Protein AF-A0A953YD22-F1 (afdb_monomer)

pLDDT: mean 95.74, std 4.56, range [67.12, 98.38]

Solvent-accessible surface area (backbone atoms only — not comparable to full-atom values): 5020 Å² total; per-residue (Å²): 142,82,88,83,73,88,87,81,82,91,82,81,82,89,63,96,65,92,79,87,87,58,94,88,61,87,85,79,81,92,80,92,74,92,81,85,86,83,80,91,75,93,68,97,73,79,86,88,53,97,65,62,92,63,56,96,62,68,86,62,131

Foldseek 3Di:
DPDDDDDDDDDDDPDPDDDDDDPPDDDDDDDDDDDDDDDDDDDPDDDDDPCRPDDDCSVPD

Structure (mmCIF, N/CA/C/O backbone):
data_AF-A0A953YD22-F1
#
_entry.id   AF-A0A953YD22-F1
#
loop_
_atom_site.group_PDB
_atom_site.id
_atom_site.type_symbol
_atom_site.label_atom_id
_atom_site.label_alt_id
_atom_site.label_comp_id
_atom_site.label_asym_id
_atom_site.label_entity_id
_atom_site.label_seq_id
_atom_site.pdbx_PDB_ins_code
_atom_site.Cartn_x
_atom_site.Cartn_y
_atom_site.Cartn_z
_atom_site.occupancy
_atom_site.B_iso_or_equiv
_atom_site.auth_seq_id
_atom_site.auth_comp_id
_atom_site.auth_asym_id
_atom_site.auth_atom_id
_atom_site.pdbx_PDB_model_num
ATOM 1 N N . ALA A 1 1 ? -4.570 -11.052 -9.454 1.00 81.25 1 ALA A N 1
ATOM 2 C CA . ALA A 1 1 ? -5.345 -10.860 -8.222 1.00 81.25 1 ALA A CA 1
ATOM 3 C C . ALA A 1 1 ? -6.176 -12.112 -7.988 1.00 81.25 1 ALA A C 1
ATOM 5 O O . ALA A 1 1 ? -7.110 -12.388 -8.733 1.00 81.25 1 ALA A O 1
ATOM 6 N N . ASP A 1 2 ? -5.774 -12.913 -7.018 1.00 91.88 2 ASP A N 1
ATOM 7 C CA . ASP A 1 2 ? -6.285 -14.257 -6.721 1.00 91.88 2 ASP A CA 1
ATOM 8 C C . ASP A 1 2 ? -6.784 -14.397 -5.276 1.00 91.88 2 ASP A C 1
ATOM 10 O O . ASP A 1 2 ? -7.545 -15.314 -4.989 1.00 91.88 2 ASP A O 1
ATOM 14 N N . TYR A 1 3 ? -6.472 -13.443 -4.397 1.00 96.06 3 TYR A N 1
ATOM 15 C CA . TYR A 1 3 ? -7.013 -13.405 -3.041 1.00 96.06 3 TYR A CA 1
ATOM 16 C C . TYR A 1 3 ? -8.548 -13.289 -3.020 1.00 96.06 3 TYR A C 1
ATOM 18 O O . TYR A 1 3 ? -9.146 -12.562 -3.823 1.00 96.06 3 TYR A O 1
ATOM 26 N N . ARG A 1 4 ? -9.185 -14.032 -2.107 1.00 96.12 4 ARG A N 1
ATOM 27 C CA . ARG A 1 4 ? -10.648 -14.090 -1.907 1.00 96.12 4 ARG A CA 1
ATOM 28 C C . ARG A 1 4 ? -11.071 -14.069 -0.433 1.00 96.12 4 ARG A C 1
ATOM 30 O O . ARG A 1 4 ? -12.256 -14.202 -0.153 1.00 96.12 4 ARG A O 1
ATOM 37 N N . GLY A 1 5 ? -10.120 -13.949 0.492 1.00 97.81 5 GLY A N 1
ATOM 38 C CA . GLY A 1 5 ? -10.410 -13.876 1.922 1.00 97.81 5 GLY A CA 1
ATOM 39 C C . GLY A 1 5 ? -10.880 -12.488 2.358 1.00 97.81 5 GLY A C 1
ATOM 40 O O . GLY A 1 5 ? -11.106 -11.596 1.539 1.00 97.81 5 GLY A O 1
ATOM 41 N N . GLU A 1 6 ? -10.982 -12.302 3.672 1.00 97.56 6 GLU A N 1
ATOM 42 C CA . GLU A 1 6 ? -11.294 -11.005 4.272 1.00 97.56 6 GLU A CA 1
ATOM 43 C C . GLU A 1 6 ? -10.210 -9.966 3.949 1.00 97.56 6 GLU A C 1
ATOM 45 O O . GLU A 1 6 ? -9.012 -10.257 3.992 1.00 97.56 6 GLU A O 1
ATOM 50 N N . ILE A 1 7 ? -10.632 -8.746 3.618 1.00 96.81 7 ILE A N 1
ATOM 51 C CA . ILE A 1 7 ? -9.734 -7.619 3.359 1.00 96.81 7 ILE A CA 1
ATOM 52 C C . ILE A 1 7 ? -9.604 -6.805 4.64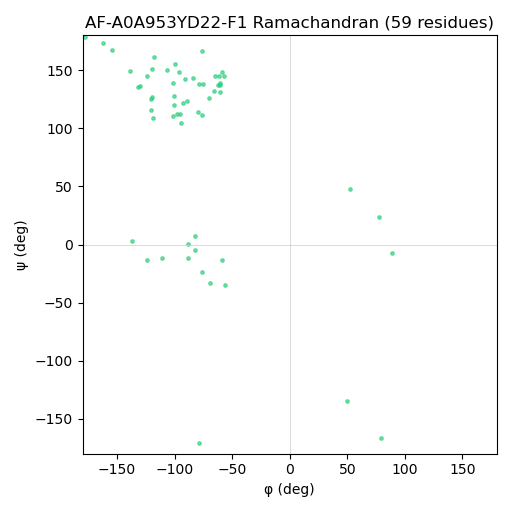6 1.00 96.81 7 ILE A C 1
ATOM 54 O O . ILE A 1 7 ? -10.560 -6.163 5.075 1.00 96.81 7 ILE A O 1
ATOM 58 N N . GLY A 1 8 ? -8.411 -6.809 5.238 1.00 97.06 8 GLY A N 1
ATOM 59 C CA . GLY A 1 8 ? -8.065 -5.944 6.365 1.00 97.06 8 GLY A CA 1
ATOM 60 C C . GLY A 1 8 ? -7.339 -4.675 5.913 1.00 97.06 8 GLY A C 1
ATOM 61 O O . GLY A 1 8 ? -6.581 -4.696 4.944 1.00 97.06 8 GLY A O 1
ATOM 62 N N . ALA A 1 9 ? -7.535 -3.575 6.641 1.00 97.56 9 ALA A N 1
ATOM 63 C CA . ALA A 1 9 ? -6.721 -2.369 6.515 1.00 97.56 9 ALA A CA 1
ATOM 64 C C . ALA A 1 9 ? -5.686 -2.336 7.648 1.00 97.56 9 ALA A C 1
ATOM 66 O O . ALA A 1 9 ? -6.054 -2.333 8.822 1.00 97.56 9 ALA A O 1
ATOM 67 N N . ILE A 1 10 ? -4.396 -2.311 7.305 1.00 97.88 10 ILE A N 1
ATOM 68 C CA . ILE A 1 10 ? -3.324 -2.132 8.291 1.00 97.88 10 ILE A CA 1
ATOM 69 C C . ILE A 1 10 ? -3.244 -0.642 8.615 1.00 97.88 10 ILE A C 1
ATOM 71 O O . ILE A 1 10 ? -2.923 0.170 7.748 1.00 97.88 10 ILE A O 1
ATOM 75 N N . LEU A 1 11 ? -3.561 -0.291 9.857 1.00 97.94 11 LEU A N 1
ATOM 76 C CA . LEU A 1 11 ? -3.523 1.084 10.336 1.00 97.94 11 LEU A CA 1
ATOM 77 C C . LEU A 1 11 ? -2.254 1.323 11.148 1.00 97.94 11 LEU A C 1
ATOM 79 O O . LEU A 1 11 ? -1.867 0.500 11.976 1.00 97.94 11 LEU A O 1
ATOM 83 N N . ILE A 1 12 ? -1.650 2.489 10.943 1.00 98.12 12 ILE A N 1
ATOM 84 C CA . ILE A 1 12 ? -0.592 3.019 11.795 1.00 98.12 12 ILE A CA 1
ATOM 85 C C . ILE A 1 12 ? -1.044 4.364 12.354 1.00 98.12 12 ILE A C 1
ATOM 87 O O . ILE A 1 12 ? -1.426 5.267 11.611 1.00 98.12 12 ILE A O 1
ATOM 91 N N . ASN A 1 13 ? -1.020 4.490 13.678 1.00 98.12 13 ASN A N 1
ATOM 92 C CA . ASN A 1 13 ? -1.228 5.764 14.348 1.00 98.12 13 ASN A CA 1
ATOM 93 C C . ASN A 1 13 ? 0.142 6.393 14.625 1.00 98.12 13 ASN A C 1
ATOM 95 O O . ASN A 1 13 ? 0.857 5.946 15.516 1.00 98.12 13 ASN A O 1
ATOM 99 N N . HIS A 1 14 ? 0.507 7.412 13.846 1.00 98.38 14 HIS A N 1
ATOM 100 C CA . HIS A 1 14 ? 1.727 8.198 14.066 1.00 98.38 14 HIS A CA 1
ATOM 101 C C . HIS A 1 14 ? 1.555 9.306 15.121 1.00 98.38 14 HIS A C 1
ATOM 103 O O . HIS A 1 14 ? 2.515 10.007 15.435 1.00 98.38 14 HIS A O 1
ATOM 109 N N . GLY A 1 15 ? 0.340 9.501 15.640 1.00 97.62 15 GLY A N 1
ATOM 110 C CA . GLY A 1 15 ? 0.059 10.448 16.709 1.00 97.62 15 GLY A CA 1
ATOM 111 C C . GLY A 1 15 ? 0.516 9.941 18.077 1.00 97.62 15 GLY A C 1
ATOM 112 O O . GLY A 1 15 ? 0.793 8.763 18.277 1.00 97.62 15 GLY A O 1
ATOM 113 N N . VAL A 1 16 ? 0.557 10.855 19.045 1.00 97.62 16 VAL A N 1
ATOM 114 C CA . VAL A 1 16 ? 0.942 10.548 20.436 1.00 97.62 16 VAL A CA 1
ATOM 115 C C . VAL A 1 16 ? -0.236 10.120 21.318 1.00 97.62 16 VAL A C 1
ATOM 117 O O . VAL A 1 16 ? -0.031 9.646 22.431 1.00 97.62 16 VAL A O 1
ATOM 120 N N . ALA A 1 17 ? -1.468 10.298 20.839 1.00 98.25 17 ALA A N 1
ATOM 121 C CA . ALA A 1 17 ? -2.687 9.946 21.557 1.00 98.25 17 ALA A CA 1
ATOM 122 C C . ALA A 1 17 ? -3.336 8.683 20.959 1.00 98.25 17 ALA A C 1
ATOM 124 O O . ALA A 1 17 ? -3.221 8.458 19.749 1.00 98.25 17 ALA A O 1
ATOM 125 N N . PRO A 1 18 ? -4.052 7.875 21.766 1.00 98.00 18 PRO A N 1
ATOM 126 C CA . PRO A 1 18 ? -4.839 6.758 21.257 1.00 98.00 18 PRO A CA 1
ATOM 127 C C . PRO A 1 18 ? -5.875 7.206 20.219 1.00 98.00 18 PRO A C 1
ATOM 129 O O . PRO A 1 18 ? -6.478 8.271 20.349 1.00 98.00 18 PRO A O 1
ATOM 132 N N . PHE A 1 19 ? -6.112 6.358 19.218 1.00 98.06 19 PHE A N 1
ATOM 133 C CA . PHE A 1 19 ? -7.172 6.541 18.230 1.00 98.06 19 PHE A CA 1
ATOM 134 C C . PHE A 1 19 ? -8.123 5.346 18.281 1.00 98.06 19 PHE A C 1
ATOM 136 O O . PHE A 1 19 ? -7.722 4.215 18.000 1.00 98.06 19 PHE A O 1
ATOM 143 N N . THR A 1 20 ? -9.376 5.596 18.655 1.00 97.94 20 THR A N 1
ATOM 144 C CA . THR A 1 20 ? -10.411 4.562 18.744 1.00 97.94 20 THR A CA 1
ATOM 145 C C . THR A 1 20 ? -11.124 4.428 17.404 1.00 97.94 20 THR A C 1
ATOM 147 O O . THR A 1 20 ? -11.696 5.391 16.900 1.00 97.94 20 THR A O 1
ATOM 150 N N . VAL A 1 21 ? -11.121 3.220 16.837 1.00 97.75 21 VAL A N 1
ATOM 151 C CA . VAL A 1 21 ? -11.917 2.883 15.651 1.00 97.75 21 VAL A CA 1
ATOM 152 C C . VAL A 1 21 ? -13.253 2.305 16.096 1.00 97.75 21 VAL A C 1
ATOM 154 O O . VAL A 1 21 ? -13.301 1.280 16.774 1.00 97.75 21 VAL A O 1
ATOM 157 N N . GLU A 1 22 ? -14.338 2.938 15.669 1.00 98.12 22 GLU A N 1
ATOM 158 C CA . GLU A 1 22 ? -15.697 2.461 15.909 1.00 98.12 22 GLU A CA 1
ATOM 159 C C . GLU A 1 22 ? -16.261 1.740 14.680 1.00 98.12 22 GLU A C 1
ATOM 161 O O . GLU A 1 22 ? -15.849 1.971 13.538 1.00 98.12 22 GLU A O 1
ATOM 166 N N . ARG A 1 23 ? -17.232 0.848 14.898 1.00 97.88 23 ARG A N 1
ATOM 167 C CA . ARG A 1 23 ? -17.905 0.152 13.793 1.00 97.88 23 ARG A CA 1
ATOM 168 C C . ARG A 1 23 ? -18.589 1.165 12.870 1.00 97.88 23 ARG A C 1
ATOM 170 O O . ARG A 1 23 ? -19.334 2.019 13.329 1.00 97.88 23 ARG A O 1
ATOM 177 N N . GLY A 1 24 ? -18.359 1.029 11.564 1.00 97.56 24 GLY A N 1
ATOM 178 C CA . GLY A 1 24 ? -18.898 1.936 10.543 1.00 97.56 24 GLY A CA 1
ATOM 179 C C . GLY A 1 24 ? -18.012 3.149 10.240 1.00 97.56 24 GLY A C 1
ATOM 180 O O . GLY A 1 24 ? -18.276 3.861 9.270 1.00 97.56 24 GLY A O 1
ATOM 181 N N . LEU A 1 25 ? -16.934 3.366 11.002 1.00 98.38 25 LEU A N 1
ATOM 182 C CA . LEU A 1 25 ? -15.961 4.408 10.695 1.00 98.38 25 LEU A CA 1
ATOM 183 C C . LEU A 1 25 ? -15.229 4.089 9.384 1.00 98.38 25 LEU A C 1
ATOM 185 O O . LEU A 1 25 ? -14.725 2.985 9.175 1.00 98.38 25 LEU A O 1
ATOM 189 N N . ARG A 1 26 ? -15.137 5.080 8.495 1.00 98.25 26 ARG A N 1
ATOM 190 C CA . ARG A 1 26 ? -14.332 4.977 7.271 1.00 98.25 26 ARG A CA 1
ATOM 191 C C . ARG A 1 26 ? -12.856 5.139 7.639 1.00 98.25 26 ARG A C 1
ATOM 193 O O . ARG A 1 26 ? -12.453 6.230 8.024 1.00 98.25 26 ARG A O 1
ATOM 200 N N . ILE A 1 27 ? -12.075 4.065 7.520 1.00 97.88 27 ILE A N 1
ATOM 201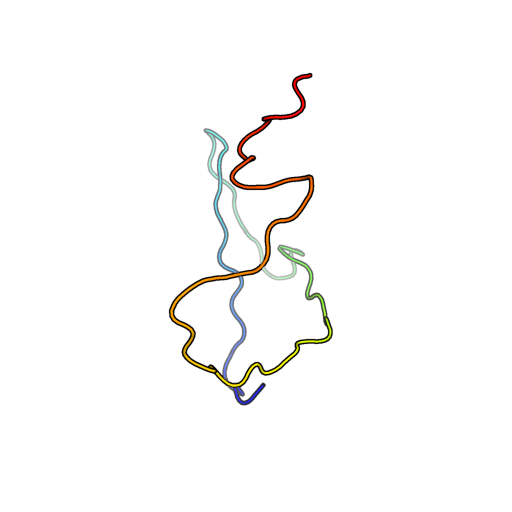 C CA . ILE A 1 27 ? -10.667 4.013 7.970 1.00 97.88 27 ILE A CA 1
ATOM 202 C C . ILE A 1 27 ? -9.632 3.920 6.837 1.00 97.88 27 ILE A C 1
ATOM 204 O O . ILE A 1 27 ? -8.443 4.080 7.088 1.00 97.88 27 ILE A O 1
ATOM 208 N N . ALA A 1 28 ? -10.058 3.651 5.601 1.00 98.06 28 ALA A N 1
ATOM 209 C CA . ALA A 1 28 ? -9.195 3.547 4.424 1.00 98.06 28 ALA A CA 1
ATOM 210 C C . ALA A 1 28 ? -10.022 3.671 3.131 1.00 98.06 28 ALA A C 1
ATOM 212 O O . ALA A 1 28 ? -11.254 3.667 3.172 1.00 98.06 28 ALA A O 1
ATOM 213 N N . GLN A 1 29 ? -9.345 3.731 1.982 1.00 98.31 29 GLN A N 1
ATOM 214 C CA . GLN A 1 29 ? -9.961 3.692 0.655 1.00 98.31 29 GLN A CA 1
ATOM 215 C C . GLN A 1 29 ? -9.232 2.683 -0.240 1.00 98.31 29 GLN A C 1
ATOM 217 O O . GLN A 1 29 ? -8.005 2.658 -0.289 1.00 98.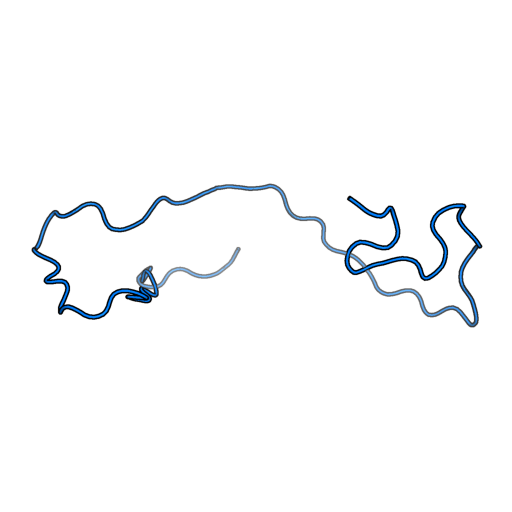31 29 GLN A O 1
ATOM 222 N N . LEU A 1 30 ? -9.993 1.862 -0.967 1.00 97.50 30 LEU A N 1
ATOM 223 C CA . LEU A 1 30 ? -9.451 0.931 -1.955 1.00 97.50 30 LEU A CA 1
ATOM 224 C C . LEU A 1 30 ? -9.119 1.667 -3.263 1.00 97.50 30 LEU A C 1
ATOM 226 O O . LEU A 1 30 ? -9.915 2.475 -3.742 1.00 97.50 30 LEU A O 1
ATOM 230 N N . VAL A 1 31 ? -7.980 1.335 -3.872 1.00 97.50 31 VAL A N 1
ATOM 231 C CA . VAL A 1 31 ? -7.588 1.809 -5.206 1.00 97.50 31 VAL A CA 1
ATOM 232 C C . VAL A 1 31 ? -7.418 0.609 -6.132 1.00 97.50 31 VAL A C 1
ATOM 234 O O . VAL A 1 31 ? -6.680 -0.324 -5.820 1.00 97.50 31 VAL A O 1
ATOM 237 N N . LEU A 1 32 ? -8.095 0.637 -7.281 1.00 96.69 32 LEU A N 1
ATOM 238 C CA . LEU A 1 32 ? -7.924 -0.343 -8.352 1.00 96.69 32 LEU A CA 1
ATOM 239 C C . LEU A 1 32 ? -6.974 0.244 -9.400 1.00 96.69 32 LEU A C 1
AT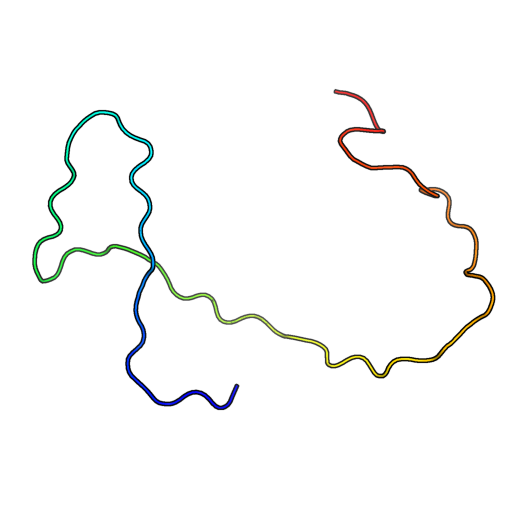OM 241 O O . LEU A 1 32 ? -7.328 1.208 -10.075 1.00 96.69 32 LEU A O 1
ATOM 245 N N . ALA A 1 33 ? -5.775 -0.323 -9.526 1.00 96.88 33 AL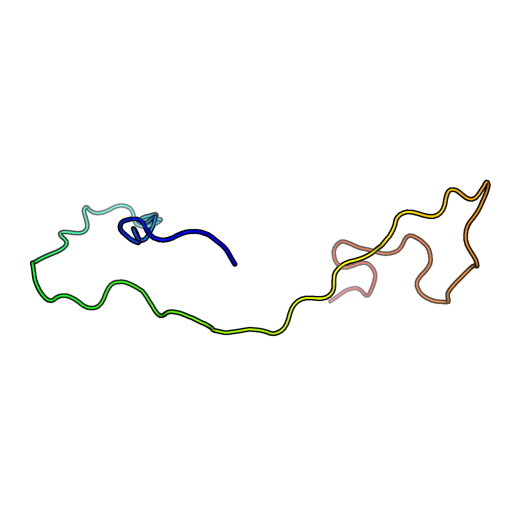A A N 1
ATOM 246 C CA . ALA A 1 33 ? -4.747 0.152 -10.450 1.00 96.88 33 ALA A CA 1
ATOM 247 C C . ALA A 1 33 ? -4.289 -0.967 -11.405 1.00 96.88 33 ALA A C 1
ATOM 249 O O . ALA A 1 33 ? -4.229 -2.132 -10.994 1.00 96.88 33 ALA A O 1
ATOM 250 N N . PRO A 1 34 ? -3.959 -0.647 -12.671 1.00 96.81 34 PRO A N 1
ATOM 251 C CA . PRO A 1 34 ? -3.372 -1.613 -13.591 1.00 96.81 34 PRO A CA 1
ATOM 252 C C . PRO A 1 34 ? -1.984 -2.045 -13.106 1.00 96.81 34 PRO A C 1
ATOM 254 O O . PRO A 1 34 ?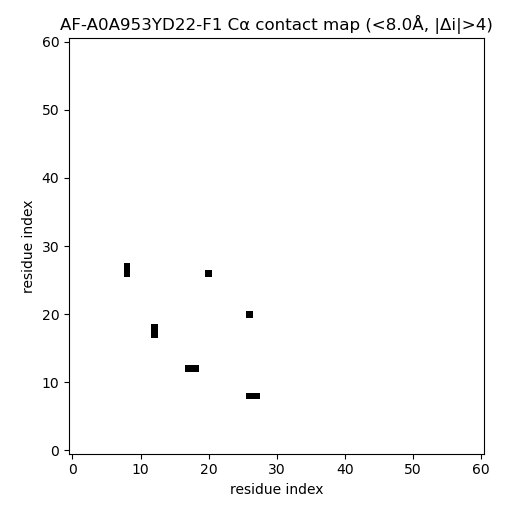 -1.225 -1.248 -12.558 1.00 96.81 34 PRO A O 1
ATOM 257 N N . VAL A 1 35 ? -1.640 -3.310 -13.344 1.00 96.19 35 VAL A N 1
ATOM 258 C CA . VAL A 1 35 ? -0.320 -3.867 -13.024 1.00 96.19 35 VAL A CA 1
ATOM 259 C C . VAL A 1 35 ? 0.249 -4.593 -14.238 1.00 96.19 35 VAL A C 1
ATOM 261 O O . VAL A 1 35 ? -0.463 -5.341 -14.910 1.00 96.19 35 VAL A O 1
ATOM 264 N N . ALA A 1 36 ? 1.536 -4.387 -14.511 1.00 96.56 36 ALA A N 1
ATOM 265 C CA . ALA A 1 36 ? 2.267 -5.137 -15.526 1.00 96.56 36 ALA A CA 1
ATOM 266 C C . ALA A 1 36 ? 2.918 -6.378 -14.901 1.00 96.56 36 ALA A C 1
ATOM 268 O O . ALA A 1 36 ? 3.416 -6.332 -13.777 1.00 96.56 36 ALA A O 1
ATOM 269 N N . ARG A 1 37 ? 2.935 -7.491 -15.640 1.00 95.19 37 ARG A N 1
ATOM 270 C CA . ARG A 1 37 ? 3.719 -8.680 -15.284 1.00 95.19 37 ARG A CA 1
ATOM 271 C C . ARG A 1 37 ? 4.977 -8.692 -16.138 1.00 95.19 37 ARG A C 1
ATOM 273 O O . ARG A 1 37 ? 4.886 -8.882 -17.346 1.00 95.19 37 ARG A O 1
ATOM 280 N N . ALA A 1 38 ? 6.124 -8.461 -15.512 1.00 95.56 38 ALA A N 1
ATOM 281 C CA . ALA A 1 38 ? 7.410 -8.538 -16.188 1.00 95.56 38 ALA A CA 1
ATOM 282 C C . ALA A 1 38 ? 7.913 -9.987 -16.225 1.00 95.56 38 ALA A C 1
ATOM 284 O O . ALA A 1 38 ? 7.747 -10.731 -15.258 1.00 95.56 38 ALA A O 1
ATOM 285 N N . ASN A 1 39 ? 8.562 -10.355 -17.327 1.00 97.19 39 ASN A N 1
ATOM 286 C CA . ASN A 1 39 ? 9.395 -11.548 -17.403 1.00 97.19 39 ASN A CA 1
ATOM 287 C C . ASN A 1 39 ? 10.848 -11.107 -17.260 1.00 97.19 39 ASN A C 1
ATOM 289 O O . ASN A 1 39 ? 11.293 -10.211 -17.976 1.00 97.19 39 ASN A O 1
ATOM 293 N N . TRP A 1 40 ? 11.577 -11.722 -16.336 1.00 96.50 40 TRP A N 1
ATOM 294 C CA . TRP A 1 40 ? 12.981 -11.396 -16.126 1.00 96.50 40 TRP A CA 1
ATOM 295 C C . TRP A 1 40 ? 13.824 -11.883 -17.306 1.00 96.50 40 TRP A C 1
ATOM 297 O O . TRP A 1 40 ? 13.786 -13.063 -17.651 1.00 96.50 40 TRP A O 1
ATOM 307 N N . GLN A 1 41 ? 14.604 -10.977 -17.891 1.00 96.94 41 GLN A N 1
ATOM 308 C CA . GLN A 1 41 ? 15.605 -11.285 -18.907 1.00 96.94 41 GLN A CA 1
ATOM 309 C C . GLN A 1 41 ? 16.980 -10.881 -18.362 1.00 96.94 41 GLN A C 1
ATOM 311 O O . GLN A 1 41 ? 17.238 -9.687 -18.214 1.00 96.94 41 GLN A O 1
ATOM 316 N N . PRO A 1 42 ? 17.852 -11.844 -18.019 1.00 96.56 42 PRO A N 1
ATOM 317 C CA . PRO A 1 42 ? 19.196 -11.535 -17.551 1.00 96.56 42 PRO A CA 1
ATOM 318 C C . PRO A 1 42 ? 20.000 -10.776 -18.611 1.00 96.56 42 PRO A C 1
ATOM 320 O O . PRO A 1 42 ? 19.982 -11.141 -19.787 1.00 96.56 42 PRO A O 1
ATOM 323 N N . ALA A 1 43 ? 20.737 -9.758 -18.176 1.00 96.50 43 ALA A N 1
ATOM 324 C CA . ALA A 1 43 ? 21.673 -8.992 -18.989 1.00 96.50 43 ALA A CA 1
ATOM 325 C C . ALA A 1 43 ? 22.938 -8.715 -18.168 1.00 96.50 43 ALA A C 1
ATOM 327 O O . ALA A 1 43 ? 22.876 -8.615 -16.942 1.00 96.50 43 ALA A O 1
ATOM 328 N N . SER A 1 44 ? 24.089 -8.621 -18.834 1.00 97.25 44 SER A N 1
ATOM 329 C CA . SER A 1 44 ? 25.362 -8.303 -18.177 1.00 97.25 44 SER A CA 1
ATOM 330 C C . SER A 1 44 ? 25.500 -6.822 -17.822 1.00 97.25 44 SER A C 1
ATO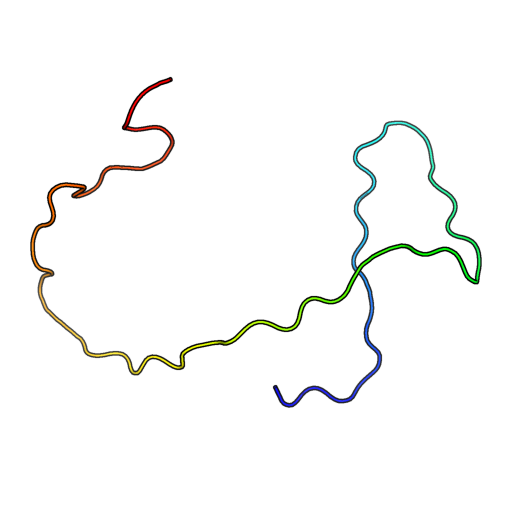M 332 O O . SER A 1 44 ? 26.282 -6.496 -16.936 1.00 97.25 44 SER A O 1
ATOM 334 N N . ASP A 1 45 ? 24.770 -5.944 -18.517 1.00 96.62 45 ASP A N 1
ATOM 335 C CA . ASP A 1 45 ? 24.741 -4.498 -18.285 1.00 96.62 45 ASP A CA 1
ATOM 336 C C . ASP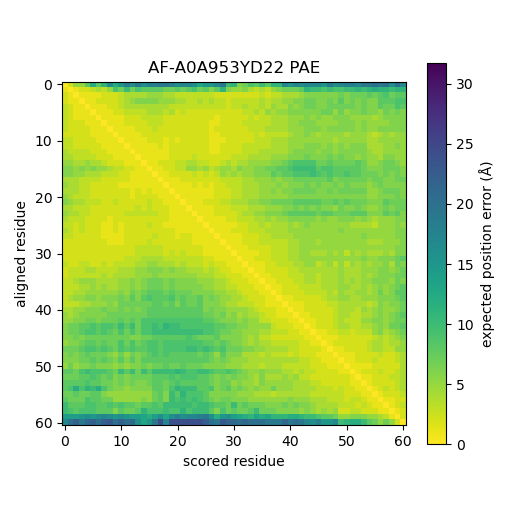 A 1 45 ? 23.408 -3.896 -18.781 1.00 96.62 45 ASP A C 1
ATOM 338 O O . ASP A 1 45 ? 22.644 -4.570 -19.479 1.00 96.62 45 ASP A O 1
ATOM 342 N N . LEU A 1 46 ? 23.126 -2.644 -18.414 1.00 95.81 46 LEU A N 1
ATOM 343 C CA . LEU A 1 46 ? 21.951 -1.873 -18.832 1.00 95.81 46 LEU A CA 1
ATOM 344 C C . LEU A 1 46 ? 22.364 -0.604 -19.588 1.00 95.81 46 LEU A C 1
ATOM 346 O O . LEU A 1 46 ? 23.401 -0.004 -19.309 1.00 95.81 46 LEU A O 1
ATOM 350 N N . ASP A 1 47 ? 21.507 -0.145 -20.501 1.00 96.12 47 ASP A N 1
ATOM 351 C CA . ASP A 1 47 ? 21.739 1.104 -21.226 1.00 96.12 47 ASP A CA 1
ATOM 352 C C . ASP A 1 47 ? 21.800 2.314 -20.284 1.00 96.12 47 ASP A C 1
ATOM 354 O O . ASP A 1 47 ? 21.066 2.431 -19.294 1.00 96.12 47 ASP A O 1
ATOM 358 N N . ARG A 1 48 ? 22.663 3.274 -20.627 1.00 96.25 48 ARG A N 1
ATOM 359 C CA . ARG A 1 48 ? 22.779 4.530 -19.884 1.00 96.25 48 ARG A CA 1
ATOM 360 C C . ARG A 1 48 ? 21.599 5.443 -20.202 1.00 96.25 48 ARG A C 1
ATOM 362 O O . ARG A 1 48 ? 21.233 5.629 -21.357 1.00 96.25 48 ARG A O 1
ATOM 369 N N . THR A 1 49 ? 21.065 6.084 -19.169 1.00 97.00 49 THR A N 1
ATOM 370 C CA . THR A 1 49 ? 20.052 7.143 -19.287 1.00 97.00 49 THR A CA 1
ATOM 371 C C . THR A 1 49 ? 20.601 8.451 -18.725 1.00 97.00 49 THR A C 1
ATOM 373 O O . THR A 1 49 ? 21.547 8.430 -17.935 1.00 97.00 49 THR A O 1
ATOM 376 N N . GLU A 1 50 ? 19.995 9.588 -19.077 1.00 95.94 50 GLU A N 1
ATOM 377 C CA . GLU A 1 50 ? 20.368 10.901 -18.521 1.00 95.94 50 GLU A CA 1
ATOM 378 C C . GLU A 1 50 ? 20.295 10.932 -16.987 1.00 95.94 50 GLU A C 1
ATOM 380 O O . GLU A 1 50 ? 21.133 11.545 -16.331 1.00 95.94 50 GLU A O 1
ATOM 385 N N . ARG A 1 51 ? 19.327 10.213 -16.401 1.00 95.50 51 ARG A N 1
ATOM 386 C CA . ARG A 1 51 ? 19.165 10.099 -14.946 1.00 95.50 51 ARG A CA 1
ATOM 387 C C . ARG A 1 51 ? 20.286 9.286 -14.288 1.00 95.50 51 ARG A C 1
ATOM 389 O O . ARG A 1 51 ? 20.641 9.554 -13.140 1.00 95.50 51 ARG A O 1
ATOM 396 N N . GLY A 1 52 ? 20.813 8.276 -14.982 1.00 94.81 52 GLY A N 1
ATOM 397 C CA . GLY A 1 52 ? 21.835 7.368 -14.461 1.00 94.81 52 GLY A CA 1
ATOM 398 C C . GLY A 1 52 ? 21.480 6.799 -13.080 1.00 94.81 52 GLY A C 1
ATOM 399 O O . GLY A 1 52 ? 20.344 6.396 -12.828 1.00 94.81 52 GLY A O 1
ATOM 400 N N . ALA A 1 53 ? 22.455 6.811 -12.170 1.00 94.75 53 ALA A N 1
ATOM 401 C CA . ALA A 1 53 ? 22.307 6.338 -10.791 1.00 94.75 53 ALA A CA 1
ATOM 402 C C . ALA A 1 53 ? 21.682 7.370 -9.824 1.00 94.75 53 AL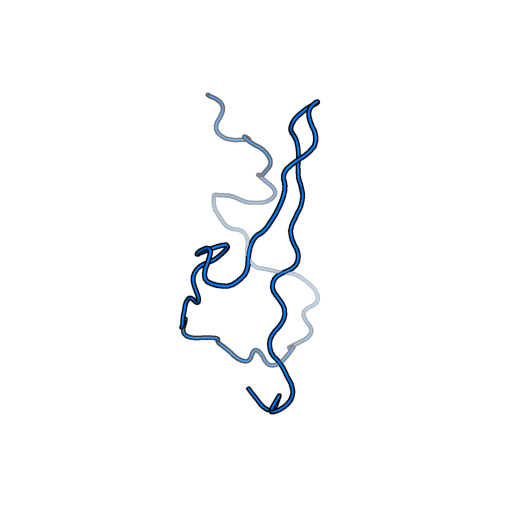A A C 1
ATOM 404 O O . ALA A 1 53 ? 21.651 7.132 -8.617 1.00 94.75 53 ALA A O 1
ATOM 405 N N . GLY A 1 54 ? 21.202 8.520 -10.315 1.00 93.31 54 GLY A N 1
ATOM 406 C CA . GLY A 1 54 ? 20.583 9.547 -9.473 1.00 93.31 54 GLY A CA 1
ATOM 407 C C . GLY A 1 54 ? 19.366 9.021 -8.701 1.00 93.31 54 GLY A C 1
ATOM 408 O O . GLY A 1 54 ? 18.640 8.144 -9.164 1.00 93.31 54 GLY A O 1
ATOM 409 N N . GLY A 1 55 ? 19.114 9.548 -7.509 1.00 94.44 55 GLY A N 1
ATOM 410 C CA . GLY A 1 55 ? 18.002 9.172 -6.635 1.00 94.44 55 GLY A CA 1
ATOM 411 C C . GLY A 1 55 ? 17.995 10.029 -5.370 1.00 94.44 55 GLY A C 1
ATOM 412 O O . GLY A 1 55 ? 18.870 10.869 -5.204 1.00 94.44 55 GLY A O 1
ATOM 413 N N . PHE A 1 56 ? 17.014 9.833 -4.484 1.00 93.38 56 PHE A N 1
ATOM 414 C CA . PHE A 1 56 ? 16.992 10.463 -3.151 1.00 93.38 56 PHE A CA 1
ATOM 415 C C . PHE A 1 56 ? 17.174 11.994 -3.153 1.00 93.38 56 PHE A C 1
ATOM 417 O O . PHE A 1 56 ? 17.983 12.533 -2.406 1.00 93.38 56 PHE A O 1
ATOM 424 N N . GLY A 1 57 ? 16.438 12.706 -4.011 1.00 93.06 57 GLY A N 1
ATOM 425 C CA . GLY A 1 57 ? 16.570 14.165 -4.112 1.00 93.06 57 GLY A CA 1
ATOM 426 C C . GLY A 1 57 ? 17.807 14.629 -4.890 1.00 93.06 57 GLY A C 1
ATOM 427 O O . GLY A 1 57 ? 18.254 15.756 -4.714 1.00 93.06 57 GLY A O 1
ATOM 428 N N . SER A 1 58 ? 18.358 13.795 -5.781 1.00 92.75 58 SER A N 1
ATOM 429 C CA . SER A 1 58 ? 19.527 14.130 -6.614 1.00 92.75 58 SER A CA 1
ATOM 430 C C . SER A 1 58 ? 19.356 15.351 -7.525 1.00 92.75 58 SER A C 1
ATOM 432 O O . SER A 1 58 ? 20.336 15.824 -8.087 1.00 92.75 58 SER A O 1
ATOM 434 N N . THR A 1 59 ? 18.132 15.843 -7.709 1.00 91.81 59 THR A N 1
ATOM 435 C CA . THR A 1 59 ? 17.832 17.068 -8.466 1.00 91.81 59 THR A CA 1
ATOM 436 C C . THR A 1 59 ? 17.870 18.332 -7.604 1.00 91.81 59 THR A C 1
ATOM 438 O O . THR A 1 59 ? 17.627 19.413 -8.127 1.00 91.81 59 THR A O 1
ATOM 441 N N . GLY A 1 60 ? 18.174 18.208 -6.309 1.00 89.62 60 GLY A N 1
ATOM 442 C CA . GLY A 1 60 ? 18.109 19.309 -5.353 1.00 89.62 60 GLY A CA 1
ATOM 443 C C . GLY A 1 60 ? 16.686 19.601 -4.867 1.00 89.62 60 GLY A C 1
ATOM 444 O O . GLY A 1 60 ? 15.777 18.783 -5.041 1.00 89.62 60 GLY A O 1
ATOM 445 N N . VAL A 1 61 ? 16.545 20.767 -4.230 1.00 67.12 61 VAL A N 1
ATOM 446 C CA . VAL A 1 61 ? 15.286 21.385 -3.775 1.00 67.12 61 VAL A CA 1
ATOM 447 C C . VAL A 1 61 ? 14.897 22.481 -4.753 1.00 67.12 61 VAL A C 1
ATOM 449 O O . VAL A 1 61 ? 15.810 23.250 -5.130 1.00 67.12 61 VAL A O 1
#

Mean predicted aligned error: 4.89 Å

Sequence (61 aa):
ADYRGEIGAILINHGVAPFTVERGLRIAQLVLAPVARANWQPASDLDRTERGAGGFGSTGV

Radius of gyration: 20.77 Å; Cα contacts (8 Å, |Δi|>4): 5; chains: 1; bounding box: 44×36×43 Å

Secondary structure (DSSP, 8-state):
----S---------SSS--PPPTT-------------PPP---S-----TTTT--TTTT--